Protein AF-A0A524RVX6-F1 (afdb_monomer)

Solvent-accessible surface area (backbone atoms only — not comparable to full-atom values): 5665 Å² total; per-residue (Å²): 123,66,48,73,47,69,39,82,40,82,44,39,65,53,61,53,26,31,72,75,36,57,42,39,86,70,42,44,58,50,32,35,72,70,33,62,74,51,70,80,48,63,79,52,37,63,55,74,42,77,44,57,38,70,82,66,84,63,53,81,77,77,87,74,90,73,81,92,72,73,85,79,75,77,76,80,85,82,82,84,85,82,77,84,85,134

Structure (mmCIF, N/CA/C/O backbone):
data_AF-A0A524RVX6-F1
#
_entry.id   AF-A0A524RVX6-F1
#
loop_
_atom_site.group_PDB
_atom_site.id
_atom_site.type_symbol
_atom_site.label_atom_id
_atom_site.label_alt_id
_atom_site.label_comp_id
_atom_site.label_asym_id
_atom_site.label_entity_id
_atom_site.label_seq_id
_atom_site.pdbx_PDB_ins_code
_atom_site.Cartn_x
_atom_site.Cartn_y
_atom_site.Cartn_z
_atom_site.occupancy
_atom_site.B_iso_or_equiv
_atom_site.auth_seq_id
_atom_site.auth_comp_id
_atom_site.auth_asym_id
_atom_site.auth_atom_id
_atom_site.pdbx_PDB_model_num
ATOM 1 N N . MET A 1 1 ? -17.418 2.158 -10.409 1.00 51.25 1 MET A N 1
ATOM 2 C CA . MET A 1 1 ? -16.511 2.104 -11.591 1.00 51.25 1 MET A CA 1
ATOM 3 C C . MET A 1 1 ? -15.126 1.841 -11.035 1.00 51.25 1 MET A C 1
ATOM 5 O O . MET A 1 1 ? -14.737 2.619 -10.169 1.00 51.25 1 MET A O 1
ATOM 9 N N . PRO A 1 2 ? -14.425 0.769 -11.442 1.00 74.50 2 PRO A N 1
ATOM 10 C CA . PRO A 1 2 ? -13.097 0.483 -10.909 1.00 74.50 2 PRO A CA 1
ATOM 11 C C . PRO A 1 2 ? -12.164 1.663 -11.188 1.00 74.50 2 PRO A C 1
ATOM 13 O O . PRO A 1 2 ? -12.147 2.207 -12.295 1.00 74.50 2 PRO A O 1
ATOM 16 N N . GLY A 1 3 ? -11.442 2.091 -10.157 1.00 84.88 3 GLY A N 1
ATOM 17 C CA . GLY A 1 3 ? -10.432 3.130 -10.280 1.00 84.88 3 GLY A CA 1
ATOM 18 C C . GLY A 1 3 ? -9.162 2.557 -10.897 1.00 84.88 3 GLY A C 1
ATOM 19 O O . GLY A 1 3 ? -8.891 1.361 -10.808 1.00 84.88 3 GLY A O 1
ATOM 20 N N . GLN A 1 4 ? -8.350 3.411 -11.503 1.00 91.38 4 GLN A N 1
ATOM 21 C CA . GLN A 1 4 ? -7.005 3.044 -11.918 1.00 91.38 4 GLN A CA 1
ATOM 22 C C . GLN A 1 4 ? -6.056 4.158 -11.506 1.00 91.38 4 GLN A C 1
ATOM 24 O O . GLN A 1 4 ? -6.385 5.338 -11.637 1.00 91.38 4 GLN A O 1
ATOM 29 N N . ILE A 1 5 ? -4.891 3.782 -10.991 1.00 91.19 5 ILE A N 1
ATOM 30 C CA . ILE A 1 5 ? -3.834 4.732 -10.654 1.00 91.19 5 ILE A CA 1
ATOM 31 C C . ILE A 1 5 ? -2.527 4.311 -11.310 1.00 91.19 5 ILE A C 1
ATOM 33 O O . ILE A 1 5 ? -2.259 3.123 -11.487 1.00 91.19 5 ILE A O 1
ATOM 37 N N . THR A 1 6 ? -1.701 5.293 -11.651 1.00 92.62 6 THR A N 1
ATOM 38 C CA . THR A 1 6 ? -0.324 5.063 -12.087 1.00 92.62 6 THR A CA 1
ATOM 39 C C . THR A 1 6 ? 0.609 5.478 -10.962 1.00 92.62 6 THR A C 1
ATOM 41 O O . THR A 1 6 ? 0.567 6.631 -10.526 1.00 92.62 6 THR A O 1
ATOM 44 N N . THR A 1 7 ? 1.452 4.558 -10.500 1.00 89.19 7 THR A N 1
ATOM 45 C CA . THR A 1 7 ? 2.407 4.834 -9.424 1.00 89.19 7 THR A CA 1
ATOM 46 C C . THR A 1 7 ? 3.495 5.802 -9.873 1.00 89.19 7 THR A C 1
ATOM 48 O O . THR A 1 7 ? 3.952 5.793 -11.022 1.00 89.19 7 THR A O 1
ATOM 51 N N . ARG A 1 8 ? 3.960 6.632 -8.942 1.00 87.75 8 ARG A N 1
ATOM 52 C CA . ARG A 1 8 ? 5.111 7.533 -9.120 1.00 87.75 8 ARG A CA 1
ATOM 53 C C . ARG A 1 8 ? 6.407 6.939 -8.573 1.00 87.75 8 ARG A C 1
ATOM 55 O O . ARG A 1 8 ? 7.472 7.476 -8.861 1.00 87.75 8 ARG A O 1
ATOM 62 N N . GLY A 1 9 ? 6.311 5.805 -7.878 1.00 84.69 9 GLY A N 1
ATOM 63 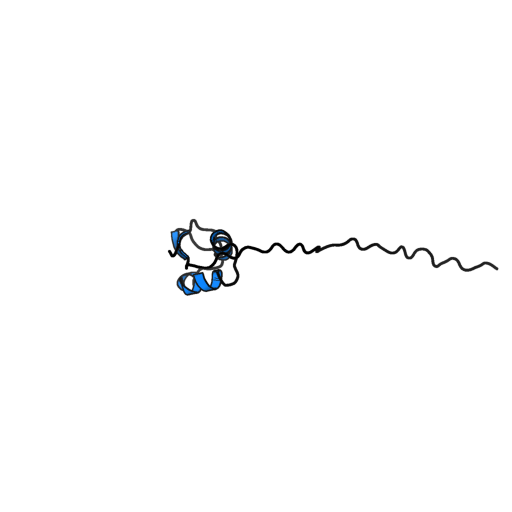C CA . GLY A 1 9 ? 7.434 5.070 -7.303 1.00 84.69 9 GLY A CA 1
ATOM 64 C C . GLY A 1 9 ? 7.705 5.472 -5.857 1.00 84.69 9 GLY A C 1
ATOM 65 O O . GLY A 1 9 ? 7.473 6.614 -5.471 1.00 84.69 9 GLY A O 1
ATOM 66 N N . GLY A 1 10 ? 8.181 4.519 -5.053 1.00 84.75 10 GLY A N 1
ATOM 67 C CA . GLY A 1 10 ? 8.387 4.737 -3.615 1.00 84.75 10 GLY A CA 1
ATOM 68 C C . GLY A 1 10 ? 7.104 4.632 -2.785 1.00 84.75 10 GLY A C 1
ATOM 69 O O . GLY A 1 10 ? 7.121 4.899 -1.588 1.00 84.75 10 GLY A O 1
ATOM 70 N N . GLU A 1 11 ? 5.992 4.247 -3.410 1.00 88.38 11 GLU A N 1
ATOM 71 C CA . GLU A 1 11 ? 4.695 4.090 -2.758 1.00 88.38 11 GLU A CA 1
ATOM 72 C C . GLU A 1 11 ? 4.536 2.658 -2.243 1.00 88.38 11 GLU A C 1
ATOM 74 O O . GLU A 1 11 ? 4.945 1.697 -2.899 1.00 88.38 11 GLU A O 1
ATOM 79 N N . HIS A 1 12 ? 3.914 2.509 -1.077 1.00 90.81 12 HIS A N 1
ATOM 80 C CA . HIS A 1 12 ? 3.495 1.207 -0.577 1.00 90.81 12 HIS A CA 1
ATOM 81 C C . HIS A 1 12 ? 2.029 0.948 -0.931 1.00 90.81 12 HIS A C 1
ATOM 83 O O . HIS A 1 12 ? 1.201 1.866 -0.963 1.00 90.81 12 HIS A O 1
ATOM 89 N N . LEU A 1 13 ? 1.694 -0.321 -1.167 1.00 91.12 13 LEU A N 1
ATOM 90 C CA . LEU A 1 13 ? 0.334 -0.711 -1.533 1.00 91.12 13 LEU A CA 1
ATOM 91 C C . LEU A 1 13 ? -0.681 -0.432 -0.417 1.00 91.12 13 LEU A C 1
ATOM 93 O O . LEU A 1 13 ? -1.812 -0.039 -0.698 1.00 91.12 13 LEU A O 1
ATOM 97 N N . ASP A 1 14 ? -0.284 -0.607 0.842 1.00 91.00 14 ASP A N 1
ATOM 98 C CA . ASP A 1 14 ? -1.125 -0.336 2.008 1.00 91.00 14 ASP A CA 1
ATOM 99 C C . ASP A 1 14 ? -1.474 1.155 2.124 1.00 91.00 14 ASP A C 1
ATOM 101 O O . ASP A 1 14 ? -2.635 1.488 2.350 1.00 91.00 14 ASP A O 1
ATOM 105 N N . ALA A 1 15 ? -0.519 2.056 1.880 1.00 92.06 15 ALA A N 1
ATOM 106 C CA . ALA A 1 15 ? -0.739 3.500 1.871 1.00 92.06 15 ALA A CA 1
ATOM 107 C C . ALA A 1 15 ? -1.712 3.919 0.759 1.00 92.06 15 ALA A C 1
ATOM 109 O O . ALA A 1 15 ? -2.635 4.700 0.999 1.00 92.06 15 ALA A O 1
ATOM 110 N N . ILE A 1 16 ? -1.557 3.348 -0.440 1.00 91.56 16 ILE A N 1
ATOM 111 C CA . ILE A 1 16 ? -2.488 3.543 -1.559 1.00 91.56 16 ILE A CA 1
ATOM 112 C C . ILE A 1 16 ? -3.899 3.081 -1.170 1.00 91.56 16 ILE A C 1
ATOM 114 O O . ILE A 1 16 ? -4.866 3.828 -1.345 1.00 91.56 16 ILE A O 1
ATOM 118 N N . CYS A 1 17 ? -4.024 1.874 -0.610 1.00 91.88 17 CYS A N 1
ATOM 119 C CA . CYS A 1 17 ? -5.310 1.323 -0.183 1.00 91.88 17 CYS A CA 1
ATOM 120 C C . CYS A 1 17 ? -5.950 2.181 0.913 1.00 91.88 17 CYS A C 1
ATOM 122 O O . CYS A 1 17 ? -7.128 2.522 0.820 1.00 91.88 17 CYS A O 1
ATOM 124 N N . HIS A 1 18 ? -5.166 2.607 1.904 1.00 91.50 18 HIS A N 1
ATOM 125 C CA . HIS A 1 18 ? -5.631 3.476 2.975 1.00 91.50 18 HIS A CA 1
ATOM 126 C C . HIS A 1 18 ? -6.123 4.827 2.438 1.00 91.50 18 HIS A C 1
ATOM 128 O O . HIS A 1 18 ? -7.190 5.289 2.834 1.00 91.50 18 HIS A O 1
ATOM 134 N N . HIS A 1 19 ? -5.396 5.456 1.511 1.00 90.88 19 HIS A N 1
ATOM 135 C CA . HIS A 1 19 ? -5.812 6.731 0.925 1.00 90.88 19 HIS A CA 1
ATOM 136 C C . HIS A 1 19 ? -7.064 6.619 0.055 1.00 90.88 19 HIS A C 1
ATOM 138 O O . HIS A 1 19 ? -7.895 7.527 0.074 1.00 90.88 19 HIS A O 1
ATOM 144 N N . HIS A 1 20 ? -7.215 5.529 -0.697 1.00 90.75 20 HIS A N 1
ATOM 145 C CA . HIS A 1 20 ? -8.345 5.367 -1.606 1.00 90.75 20 HIS A CA 1
ATOM 146 C C . HIS A 1 20 ? -9.610 4.848 -0.899 1.00 90.75 20 HIS A C 1
ATOM 148 O O . HIS A 1 20 ? -10.701 5.386 -1.101 1.00 90.75 20 HIS A O 1
ATOM 154 N N . TYR A 1 21 ? -9.474 3.831 -0.043 1.00 91.56 21 TYR A N 1
ATOM 155 C CA . TYR A 1 21 ? -10.604 3.150 0.600 1.00 91.56 21 TYR A CA 1
ATOM 156 C C . TYR A 1 21 ? -10.846 3.571 2.058 1.00 91.56 21 TYR A C 1
ATOM 158 O O . TYR A 1 21 ? -11.939 3.336 2.577 1.00 91.56 21 TYR A O 1
ATOM 166 N N . GLY A 1 22 ? -9.867 4.191 2.726 1.00 90.81 22 GLY A N 1
ATOM 167 C CA . GLY A 1 22 ? -9.926 4.544 4.155 1.00 90.81 22 GLY A CA 1
ATOM 168 C C . GLY A 1 22 ? -9.570 3.393 5.104 1.00 90.81 22 GLY A C 1
ATOM 169 O O . GLY A 1 22 ? -9.698 3.522 6.321 1.00 90.81 22 GLY A O 1
ATOM 170 N N . HIS A 1 23 ? -9.153 2.249 4.562 1.00 90.06 23 HIS A N 1
ATOM 171 C CA . HIS A 1 23 ? -8.763 1.055 5.309 1.00 90.06 23 HIS A CA 1
ATOM 172 C C . HIS A 1 23 ? -7.794 0.203 4.484 1.00 90.06 23 HIS A C 1
ATOM 174 O O . HIS A 1 23 ? -7.664 0.391 3.275 1.00 90.06 23 HIS A O 1
ATOM 180 N N . THR A 1 24 ? -7.087 -0.706 5.152 1.00 92.75 24 THR A N 1
ATOM 181 C CA . THR A 1 24 ? -6.116 -1.613 4.520 1.00 92.75 24 THR A CA 1
ATOM 182 C C . THR A 1 24 ? -6.578 -3.065 4.547 1.00 92.75 24 THR A C 1
ATOM 184 O O . THR A 1 24 ? -6.411 -3.770 3.556 1.00 92.75 24 THR A O 1
ATOM 187 N N . ALA A 1 25 ? -7.191 -3.501 5.651 1.00 90.50 25 ALA A N 1
ATOM 188 C CA . ALA A 1 25 ? -7.663 -4.870 5.831 1.00 90.50 25 ALA A CA 1
ATOM 189 C C . ALA A 1 25 ? -8.767 -5.225 4.823 1.00 90.50 25 ALA A C 1
ATOM 191 O O . ALA A 1 25 ? -9.803 -4.568 4.764 1.00 90.50 25 ALA A O 1
ATOM 192 N N . GLY A 1 26 ? -8.549 -6.268 4.028 1.00 90.88 26 GLY A N 1
ATOM 193 C CA . GLY A 1 26 ? -9.445 -6.685 2.950 1.00 90.88 26 GLY A CA 1
ATOM 194 C C . GLY A 1 26 ? -9.280 -5.869 1.664 1.00 90.88 26 GLY A C 1
ATOM 195 O O . GLY A 1 26 ? -9.543 -6.391 0.582 1.00 90.88 26 GLY A O 1
ATOM 196 N N . ALA A 1 27 ? -8.824 -4.612 1.746 1.00 93.06 27 ALA A N 1
ATOM 197 C CA . ALA A 1 27 ? -8.549 -3.787 0.572 1.00 93.06 27 ALA A CA 1
ATOM 198 C C . ALA A 1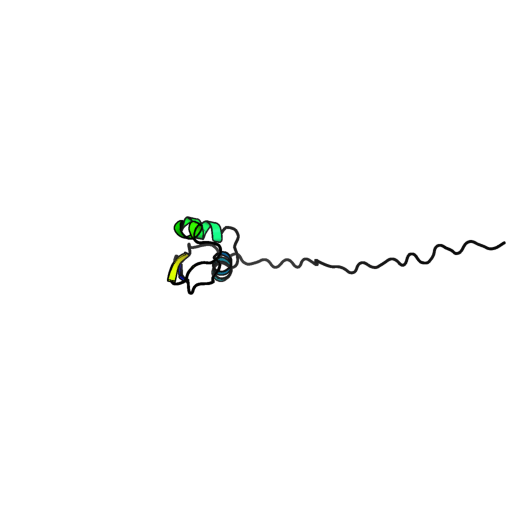 27 ? -7.265 -4.209 -0.147 1.00 93.06 27 ALA A C 1
ATOM 200 O O . ALA A 1 27 ? -7.271 -4.343 -1.370 1.00 93.06 27 ALA A O 1
ATOM 201 N N . VAL A 1 28 ? -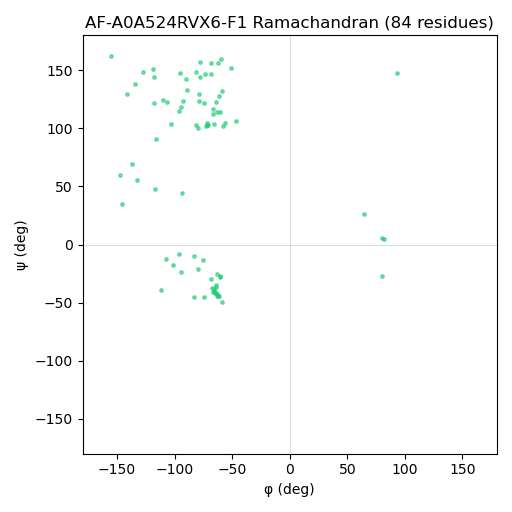6.179 -4.448 0.595 1.00 92.88 28 VAL A N 1
ATOM 202 C CA . VAL A 1 28 ? -4.892 -4.859 0.012 1.00 92.88 28 VAL A CA 1
ATOM 203 C C . VAL A 1 28 ? -5.030 -6.210 -0.684 1.00 92.88 28 VAL A C 1
ATOM 205 O O . VAL A 1 28 ? -4.582 -6.372 -1.814 1.00 92.88 28 VAL A O 1
ATOM 208 N N . GLU A 1 29 ? -5.706 -7.161 -0.048 1.00 93.31 29 GLU A N 1
ATOM 209 C CA . GLU A 1 29 ? -5.952 -8.500 -0.576 1.00 93.31 29 GLU A CA 1
ATOM 210 C C . GLU A 1 29 ? -6.812 -8.452 -1.842 1.00 93.31 29 GLU A C 1
ATOM 212 O O . GLU A 1 29 ? -6.507 -9.134 -2.818 1.00 93.31 29 GLU A O 1
ATOM 217 N N . ALA A 1 30 ? -7.848 -7.610 -1.864 1.00 93.25 30 ALA A N 1
ATOM 218 C CA . ALA A 1 30 ? -8.680 -7.420 -3.048 1.00 93.25 30 ALA A CA 1
ATOM 219 C C . ALA A 1 30 ? -7.906 -6.769 -4.206 1.00 93.25 30 ALA A C 1
ATOM 221 O O . ALA A 1 30 ? -8.059 -7.183 -5.356 1.00 93.25 30 ALA A O 1
ATOM 222 N N . VAL A 1 31 ? -7.048 -5.783 -3.921 1.00 93.44 31 VAL A N 1
ATOM 223 C CA . VAL A 1 31 ? -6.184 -5.169 -4.940 1.00 93.44 31 VAL A CA 1
ATOM 224 C C . VAL A 1 31 ? -5.150 -6.174 -5.450 1.00 93.44 31 VAL A C 1
ATOM 226 O O . VAL A 1 31 ? -4.941 -6.256 -6.654 1.00 93.44 31 VAL A O 1
ATOM 229 N N . LEU A 1 32 ? -4.550 -6.993 -4.584 1.00 92.62 32 LEU A N 1
ATOM 230 C CA . LEU A 1 32 ? -3.625 -8.054 -4.996 1.00 92.62 32 LEU A CA 1
ATOM 231 C C . LEU A 1 32 ? -4.311 -9.148 -5.818 1.00 92.62 32 LEU A C 1
ATOM 233 O O . LEU A 1 32 ? -3.737 -9.624 -6.790 1.00 92.62 32 LEU A O 1
ATOM 237 N N . ALA A 1 33 ? -5.547 -9.519 -5.482 1.00 92.62 33 ALA A N 1
ATOM 238 C CA . ALA A 1 33 ? -6.328 -10.466 -6.276 1.00 92.62 33 ALA A CA 1
ATOM 239 C C . ALA A 1 33 ? -6.642 -9.920 -7.681 1.00 92.62 33 ALA A C 1
ATOM 241 O O . ALA A 1 33 ? -6.671 -10.682 -8.645 1.00 92.62 33 ALA A O 1
ATOM 242 N N . ALA A 1 34 ? -6.852 -8.606 -7.799 1.00 92.44 34 ALA A N 1
ATOM 243 C CA . ALA A 1 34 ? -7.062 -7.929 -9.077 1.00 92.44 34 ALA A CA 1
ATOM 244 C C . ALA A 1 34 ? -5.759 -7.656 -9.858 1.00 92.44 34 ALA A C 1
ATOM 246 O O . ALA A 1 34 ? -5.823 -7.453 -11.067 1.00 92.44 34 ALA A O 1
ATOM 247 N N . ASN A 1 35 ? -4.603 -7.646 -9.185 1.00 92.50 35 ASN A N 1
ATOM 248 C CA . ASN A 1 35 ? -3.285 -7.351 -9.760 1.00 92.50 35 ASN A CA 1
ATOM 249 C C . ASN A 1 35 ? -2.237 -8.348 -9.209 1.00 92.50 35 ASN A C 1
ATOM 251 O O . ASN A 1 35 ? -1.383 -7.974 -8.392 1.00 92.50 35 ASN A O 1
ATOM 255 N N . PRO A 1 36 ? -2.309 -9.636 -9.585 1.00 89.50 36 PRO A N 1
ATOM 256 C CA . PRO A 1 36 ? -1.451 -10.681 -9.023 1.00 89.50 36 PRO A CA 1
ATOM 257 C C . PRO A 1 36 ? 0.048 -10.437 -9.260 1.00 89.50 36 PRO A C 1
ATOM 259 O O . PRO A 1 36 ? 0.879 -10.846 -8.450 1.00 89.50 36 PRO A O 1
ATOM 262 N N . GLU A 1 37 ? 0.414 -9.722 -10.323 1.00 87.81 37 GLU A N 1
ATOM 263 C CA . GLU A 1 37 ? 1.785 -9.311 -10.625 1.00 87.81 37 GLU A CA 1
ATOM 264 C C . GLU A 1 37 ? 2.388 -8.377 -9.567 1.00 87.81 37 GLU A C 1
ATOM 266 O O . GLU A 1 37 ? 3.606 -8.368 -9.379 1.00 87.81 37 GLU A O 1
ATOM 271 N N . LEU A 1 38 ? 1.556 -7.631 -8.827 1.00 87.94 38 LEU A N 1
ATOM 272 C CA . LEU A 1 38 ? 2.029 -6.766 -7.748 1.00 87.94 38 LEU A CA 1
ATOM 273 C C . LEU A 1 38 ? 2.568 -7.573 -6.571 1.00 87.94 38 LEU A C 1
ATOM 275 O O . LEU A 1 38 ? 3.492 -7.109 -5.911 1.00 87.94 38 LEU A O 1
ATOM 279 N N . ALA A 1 39 ? 2.058 -8.784 -6.323 1.00 85.38 39 ALA A N 1
ATOM 280 C CA . ALA A 1 39 ? 2.488 -9.606 -5.191 1.00 85.38 39 ALA A CA 1
ATOM 281 C C . ALA A 1 39 ? 3.989 -9.948 -5.244 1.00 85.38 39 ALA A C 1
ATOM 283 O O . ALA A 1 39 ? 4.620 -10.107 -4.203 1.00 85.38 39 ALA 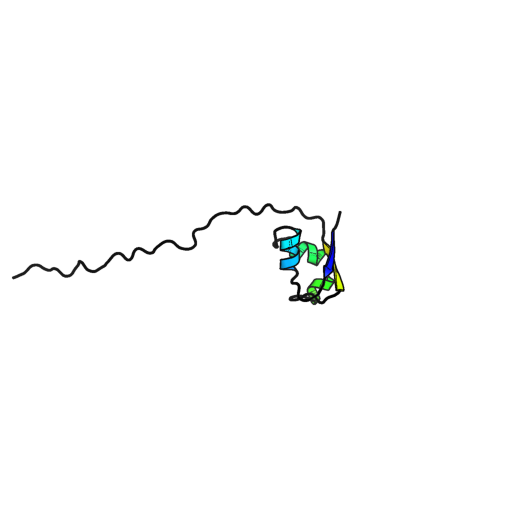A O 1
ATOM 284 N N . ALA A 1 40 ? 4.571 -10.010 -6.447 1.00 84.56 40 ALA A N 1
ATOM 285 C CA . ALA A 1 40 ? 5.999 -10.248 -6.653 1.00 84.56 40 ALA A CA 1
ATOM 286 C C . ALA A 1 40 ? 6.869 -8.977 -6.534 1.00 84.56 40 ALA A C 1
ATOM 288 O O . ALA A 1 40 ? 8.094 -9.078 -6.532 1.00 84.56 40 ALA A O 1
ATOM 289 N N . LEU A 1 41 ? 6.255 -7.788 -6.461 1.00 79.12 41 LEU A N 1
ATOM 290 C CA . LEU A 1 41 ? 6.925 -6.481 -6.519 1.00 79.12 41 LEU A CA 1
ATOM 291 C C . LEU A 1 41 ? 6.974 -5.738 -5.166 1.00 79.12 41 LEU A C 1
ATOM 293 O O . LEU A 1 41 ? 7.700 -4.754 -5.049 1.00 79.12 41 LEU A O 1
ATOM 297 N N . LEU A 1 42 ? 6.218 -6.167 -4.148 1.00 72.06 42 LEU A N 1
ATOM 298 C CA . LEU A 1 42 ? 6.146 -5.514 -2.824 1.00 72.06 42 LEU A CA 1
ATOM 299 C C . LEU A 1 42 ? 7.381 -5.848 -1.961 1.00 72.06 42 LEU A C 1
ATOM 301 O O . LEU A 1 42 ? 7.864 -6.977 -2.053 1.00 72.06 42 LEU A O 1
ATOM 305 N N . PRO A 1 43 ? 7.920 -4.924 -1.123 1.00 76.44 43 PRO A N 1
ATOM 306 C CA . PRO A 1 43 ? 7.197 -3.935 -0.294 1.00 76.44 43 PRO A CA 1
ATOM 307 C C . PRO A 1 43 ? 6.995 -2.529 -0.885 1.00 76.44 43 PRO A C 1
ATOM 309 O O . PRO A 1 43 ? 6.072 -1.831 -0.474 1.00 76.44 43 PRO A O 1
ATOM 312 N N . ILE A 1 44 ? 7.841 -2.107 -1.830 1.00 85.88 44 ILE A N 1
ATOM 313 C CA . ILE A 1 44 ? 7.826 -0.757 -2.416 1.00 85.88 44 ILE A CA 1
ATOM 314 C C . ILE A 1 44 ? 7.534 -0.879 -3.904 1.00 85.88 44 ILE A C 1
ATOM 316 O O . ILE A 1 44 ? 8.294 -1.512 -4.633 1.00 85.88 44 ILE A O 1
ATOM 320 N N . ILE A 1 45 ? 6.465 -0.239 -4.373 1.00 87.69 45 ILE A N 1
ATOM 321 C CA . ILE A 1 45 ? 6.052 -0.355 -5.768 1.00 87.69 45 ILE A CA 1
ATOM 322 C C . ILE A 1 45 ? 6.946 0.543 -6.647 1.00 87.69 45 ILE A C 1
ATOM 324 O O . ILE A 1 45 ? 7.105 1.738 -6.354 1.00 87.69 45 ILE A O 1
ATOM 328 N N . PRO A 1 46 ? 7.527 0.006 -7.739 1.00 86.38 46 PRO A N 1
ATOM 329 C CA . PRO A 1 46 ? 8.264 0.795 -8.722 1.00 86.38 46 PRO A CA 1
ATOM 330 C C . PRO A 1 46 ? 7.396 1.880 -9.388 1.00 86.38 46 PRO A C 1
ATOM 332 O O . PRO A 1 46 ? 6.167 1.785 -9.390 1.00 86.38 46 PRO A O 1
ATOM 335 N N . PRO A 1 47 ? 8.000 2.919 -9.988 1.00 90.69 47 PRO A N 1
ATOM 336 C CA . PRO A 1 47 ? 7.260 3.932 -10.736 1.00 90.69 47 PRO A CA 1
ATOM 337 C C . PRO A 1 47 ? 6.646 3.375 -12.025 1.00 90.69 47 PRO A C 1
ATOM 339 O O . PRO A 1 47 ? 7.188 2.455 -12.637 1.00 90.69 47 PRO A O 1
ATOM 342 N N . ARG A 1 48 ? 5.585 4.037 -12.503 1.00 91.31 48 ARG A N 1
ATOM 343 C CA . ARG A 1 48 ? 4.879 3.756 -13.768 1.00 91.31 48 ARG A CA 1
ATOM 344 C C . ARG A 1 48 ? 4.194 2.388 -13.818 1.00 91.31 48 ARG A C 1
ATOM 346 O O . ARG A 1 48 ? 3.982 1.849 -14.902 1.00 91.31 48 ARG A O 1
ATOM 353 N N . ILE A 1 49 ? 3.818 1.848 -12.664 1.00 90.81 49 ILE A N 1
ATOM 354 C CA . ILE A 1 49 ? 2.969 0.663 -12.583 1.00 90.81 49 ILE A CA 1
ATOM 355 C C . ILE A 1 49 ? 1.516 1.113 -12.558 1.00 90.81 49 ILE A C 1
ATOM 357 O O . ILE A 1 49 ? 1.148 2.042 -11.841 1.00 90.81 49 ILE A O 1
ATOM 361 N N . THR A 1 50 ? 0.696 0.468 -13.377 1.00 92.56 50 THR A N 1
ATOM 362 C CA . THR A 1 50 ? -0.734 0.747 -13.439 1.00 92.56 50 THR A CA 1
ATOM 363 C C . THR A 1 50 ? -1.453 -0.235 -12.529 1.00 92.56 50 THR A C 1
ATOM 365 O O . THR A 1 50 ? -1.365 -1.434 -12.755 1.00 92.56 50 THR A O 1
ATOM 368 N N . ILE A 1 51 ? -2.140 0.270 -11.506 1.00 92.31 51 ILE A N 1
ATOM 369 C CA . ILE A 1 51 ? -2.823 -0.544 -10.497 1.00 92.31 51 ILE A CA 1
ATOM 370 C C . ILE A 1 51 ? -4.326 -0.395 -10.681 1.00 92.31 51 ILE A C 1
ATOM 372 O O . ILE A 1 51 ? -4.855 0.721 -10.647 1.00 92.31 51 ILE A O 1
ATOM 376 N N . LEU A 1 52 ? -5.012 -1.523 -10.852 1.00 94.31 52 LEU A N 1
ATOM 377 C CA . LEU A 1 52 ? -6.467 -1.599 -10.827 1.00 94.31 52 LEU A CA 1
ATOM 378 C C . LEU A 1 52 ? -6.970 -1.576 -9.385 1.00 94.31 52 LEU A C 1
ATOM 380 O O . LEU A 1 52 ? -6.609 -2.419 -8.565 1.00 94.31 52 LEU A O 1
ATOM 384 N N . LEU A 1 53 ? -7.837 -0.614 -9.091 1.00 93.75 53 LEU A N 1
ATOM 385 C CA . LEU A 1 53 ? -8.504 -0.460 -7.807 1.00 93.75 53 LEU A CA 1
ATOM 386 C C . LEU A 1 53 ? -9.952 -0.965 -7.950 1.00 93.75 53 LEU A C 1
ATOM 388 O O . LEU A 1 53 ? -10.771 -0.283 -8.579 1.00 93.75 53 LEU A O 1
ATOM 392 N N . PRO A 1 54 ? -10.276 -2.172 -7.440 1.00 93.69 54 PRO A N 1
ATOM 393 C CA . PRO A 1 54 ? -11.632 -2.705 -7.499 1.00 93.69 54 PRO A CA 1
ATOM 394 C C . PRO A 1 54 ? -12.622 -1.828 -6.723 1.00 93.69 54 PRO A C 1
ATOM 396 O O . PRO A 1 54 ? -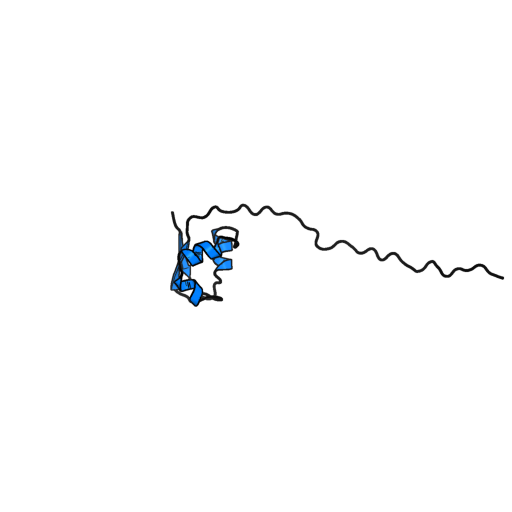12.263 -1.094 -5.808 1.00 93.69 54 PRO A O 1
ATOM 399 N N . ASP A 1 55 ? -13.901 -1.911 -7.083 1.00 91.50 55 ASP A N 1
ATOM 400 C CA . ASP A 1 55 ? -14.953 -1.175 -6.380 1.00 91.50 55 ASP A CA 1
ATOM 401 C C . ASP A 1 55 ? -15.186 -1.817 -5.002 1.00 91.50 55 ASP A C 1
ATOM 403 O O . ASP A 1 55 ? -15.771 -2.897 -4.899 1.00 91.50 55 ASP A O 1
ATOM 407 N N . LEU A 1 56 ? -14.665 -1.186 -3.947 1.00 90.00 56 LEU A N 1
ATOM 408 C CA . LEU A 1 56 ? -14.798 -1.643 -2.566 1.00 90.00 56 LEU A CA 1
ATOM 409 C C . LEU A 1 56 ? -15.550 -0.605 -1.731 1.00 90.00 56 LEU A C 1
ATOM 411 O O . LEU A 1 56 ? -15.348 0.604 -1.904 1.00 90.00 56 LEU A O 1
ATOM 415 N N . PRO A 1 57 ? -16.377 -1.044 -0.765 1.00 84.69 57 PRO A N 1
ATOM 416 C CA . PRO A 1 57 ? -17.028 -0.124 0.147 1.00 84.69 57 PRO A CA 1
ATOM 417 C C . PRO A 1 57 ? -15.974 0.635 0.959 1.00 84.69 57 PRO A C 1
ATOM 419 O O . PRO A 1 57 ? -15.097 0.048 1.604 1.00 84.69 57 PRO A O 1
ATOM 422 N N . ARG A 1 58 ? -16.083 1.967 0.953 1.00 78.38 58 ARG A N 1
ATOM 423 C CA . ARG A 1 58 ? -15.300 2.819 1.850 1.00 78.38 58 ARG A CA 1
ATOM 424 C C . ARG A 1 58 ? -15.761 2.557 3.275 1.00 78.38 58 ARG A C 1
ATOM 426 O O . ARG A 1 58 ? -16.919 2.812 3.611 1.00 78.38 58 ARG A O 1
ATOM 433 N N . HIS A 1 59 ? -14.864 2.050 4.111 1.00 74.69 59 HIS A N 1
ATOM 434 C CA . HIS A 1 59 ? -15.162 1.902 5.527 1.00 74.69 59 HIS A CA 1
ATOM 435 C C . HIS A 1 59 ? -15.104 3.283 6.174 1.00 74.69 59 HIS A C 1
ATOM 437 O O . HIS A 1 59 ? -14.074 3.953 6.149 1.00 74.69 59 HIS A O 1
ATOM 443 N N . GLN A 1 60 ? -16.205 3.712 6.787 1.00 67.25 60 GLN A N 1
ATOM 444 C CA . GLN A 1 60 ? -16.131 4.813 7.737 1.00 67.25 60 GLN A CA 1
ATOM 445 C C . GLN A 1 60 ? -15.332 4.324 8.942 1.00 67.25 60 GLN A C 1
ATOM 447 O O . GLN A 1 60 ? -15.773 3.431 9.672 1.00 67.25 60 GLN A O 1
ATOM 452 N N . GLN A 1 61 ? -14.138 4.884 9.133 1.00 66.25 61 GLN A N 1
ATOM 453 C CA . GLN A 1 61 ? -13.349 4.626 10.328 1.00 66.25 61 GLN A CA 1
ATOM 454 C C . GLN A 1 61 ? -14.156 5.084 11.546 1.00 66.25 61 GLN A C 1
ATOM 456 O O . GLN A 1 61 ? -14.454 6.265 11.718 1.00 66.25 61 GLN A O 1
ATOM 461 N N . ARG A 1 62 ? -14.544 4.126 12.391 1.00 68.81 62 ARG A N 1
ATOM 462 C CA . ARG A 1 62 ? -15.115 4.420 13.703 1.00 68.81 62 ARG A CA 1
ATOM 463 C C . ARG A 1 62 ? -13.958 4.707 14.643 1.00 68.81 62 ARG A C 1
ATOM 465 O O . ARG A 1 62 ? -13.281 3.784 15.089 1.00 68.81 62 ARG A O 1
ATOM 472 N N . THR A 1 63 ? -13.719 5.979 14.932 1.00 73.94 63 THR A N 1
ATOM 473 C CA . THR A 1 63 ? -12.707 6.373 15.910 1.00 73.94 63 THR A CA 1
ATOM 474 C C . THR A 1 63 ? -13.194 5.998 17.305 1.00 73.94 63 THR A C 1
ATOM 476 O O . THR A 1 63 ? -14.053 6.670 17.872 1.00 73.94 63 THR A O 1
ATOM 479 N N . HIS A 1 64 ? -12.661 4.913 17.865 1.00 76.19 64 HIS A N 1
ATOM 480 C CA . HIS A 1 64 ? -12.855 4.579 19.271 1.00 76.19 64 HIS A CA 1
ATOM 481 C C . HIS A 1 64 ? -11.657 5.101 20.069 1.00 76.19 64 HIS A C 1
ATOM 483 O O . HIS A 1 64 ? -10.524 4.672 19.854 1.00 76.19 64 HIS A O 1
ATOM 489 N N . LEU A 1 65 ? -11.894 6.066 20.960 1.00 84.25 65 LEU A N 1
ATOM 490 C CA . LEU A 1 65 ? -10.850 6.646 21.805 1.00 84.25 65 LEU A CA 1
ATOM 491 C C . LEU A 1 65 ? -10.442 5.644 22.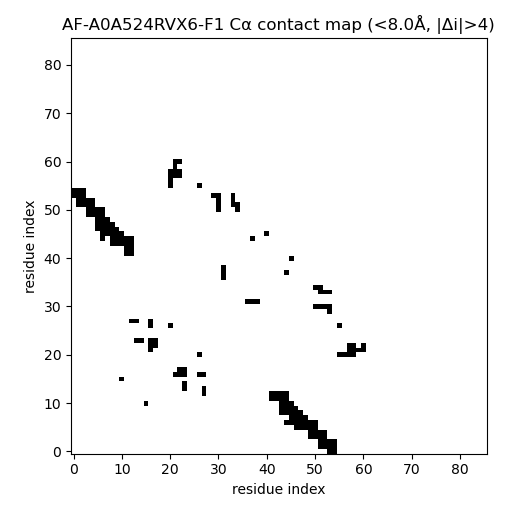888 1.00 84.25 65 LEU A C 1
ATOM 493 O O . LEU A 1 65 ? -11.121 5.485 23.900 1.00 84.25 65 LEU A O 1
ATOM 497 N N . LEU A 1 66 ? -9.304 4.988 22.679 1.00 84.00 66 LEU A N 1
ATOM 498 C CA . LEU A 1 66 ? -8.644 4.177 23.695 1.00 84.00 66 LEU A CA 1
ATOM 499 C C . LEU A 1 66 ? -7.621 5.044 24.435 1.00 84.00 66 LEU A C 1
ATOM 501 O O . LEU A 1 66 ? -6.715 5.616 23.831 1.00 84.00 66 LEU A O 1
ATOM 505 N N . ARG A 1 67 ? -7.745 5.136 25.762 1.00 84.62 67 ARG A N 1
ATOM 506 C CA . ARG A 1 67 ? -6.701 5.725 26.611 1.00 84.62 67 ARG A CA 1
ATOM 507 C C . ARG A 1 67 ? -5.614 4.678 26.825 1.00 84.62 67 ARG A C 1
ATOM 509 O O . ARG A 1 67 ? -5.773 3.792 27.656 1.00 84.62 67 ARG A O 1
ATOM 516 N N . LEU A 1 68 ? -4.525 4.789 26.067 1.00 83.88 68 LEU A N 1
ATOM 517 C CA . LEU A 1 68 ? -3.381 3.874 26.157 1.00 83.88 68 LEU A CA 1
ATOM 518 C C . LEU A 1 68 ? -2.504 4.127 27.397 1.00 83.88 68 LEU A C 1
ATOM 520 O O . LEU A 1 68 ? -1.698 3.279 27.765 1.00 83.88 68 LEU A O 1
ATOM 524 N N . TRP A 1 69 ? -2.685 5.266 28.070 1.00 82.50 69 TRP A N 1
ATOM 525 C CA . TRP A 1 69 ? -1.994 5.612 29.310 1.00 82.50 69 TRP A CA 1
ATOM 526 C C . TRP A 1 69 ? -2.932 6.343 30.280 1.00 82.50 69 TRP A C 1
ATOM 528 O O . TRP A 1 69 ? -3.606 7.319 29.939 1.00 82.50 69 TRP A O 1
ATOM 538 N N . GLY A 1 70 ? -2.964 5.856 31.518 1.00 78.62 70 GLY A N 1
ATOM 539 C CA . GLY A 1 70 ? -3.499 6.541 32.692 1.00 78.62 70 GLY A CA 1
ATOM 540 C C . GLY A 1 70 ? -2.374 6.721 33.708 1.00 78.62 70 GLY A C 1
ATOM 541 O O . GLY A 1 70 ? -1.431 5.932 33.717 1.00 78.62 70 GLY A O 1
ATOM 542 N N . GLN A 1 71 ? -2.433 7.770 34.534 1.00 65.12 71 GLN A N 1
ATOM 543 C CA . GLN A 1 71 ? -1.412 7.985 35.557 1.00 65.12 71 GLN A CA 1
ATOM 544 C C . GLN A 1 71 ? -1.431 6.827 36.556 1.00 65.12 71 GLN A C 1
ATOM 546 O O . GLN A 1 71 ? -2.394 6.649 37.300 1.00 65.12 71 GLN A O 1
ATOM 551 N N . ILE A 1 72 ? -0.348 6.057 36.570 1.00 74.94 72 ILE A N 1
ATOM 552 C CA . ILE A 1 72 ? 0.048 5.261 37.727 1.00 74.94 72 ILE A CA 1
ATOM 553 C C . ILE A 1 72 ? 0.221 6.235 38.894 1.00 74.94 72 ILE A C 1
ATOM 555 O O . ILE A 1 72 ? 1.203 6.969 38.961 1.00 74.94 72 ILE A O 1
ATOM 559 N N . GLN A 1 73 ? -0.766 6.299 39.788 1.00 60.00 73 GLN A N 1
ATOM 560 C CA . GLN A 1 73 ? -0.562 6.946 41.076 1.00 60.00 73 GLN A CA 1
ATOM 561 C C . GLN A 1 73 ? 0.334 6.014 41.886 1.00 60.00 73 GLN A C 1
ATOM 563 O O . GLN A 1 73 ? -0.122 4.967 42.343 1.00 60.00 73 GLN A O 1
ATOM 568 N N . SER A 1 74 ? 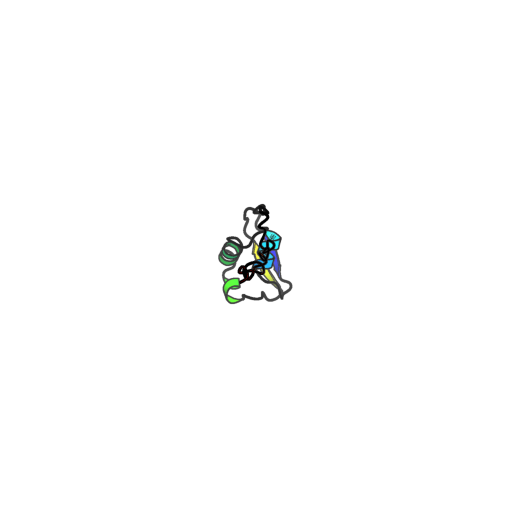1.616 6.365 42.017 1.00 56.22 74 SER A N 1
ATOM 569 C CA . SER A 1 74 ? 2.478 5.761 43.029 1.00 56.22 74 SER A CA 1
ATOM 570 C C . SER A 1 74 ? 1.810 5.988 44.377 1.00 56.22 74 SER A C 1
ATOM 572 O O . SER A 1 74 ? 1.798 7.107 44.885 1.00 56.22 74 SER A O 1
ATOM 574 N N . THR A 1 75 ? 1.207 4.948 44.945 1.00 65.69 75 THR A N 1
ATOM 575 C CA . THR A 1 75 ? 0.842 4.963 46.356 1.00 65.69 75 THR A CA 1
ATOM 576 C C . THR A 1 75 ? 2.148 5.006 47.125 1.00 65.69 75 THR A C 1
ATOM 578 O O . THR A 1 75 ? 2.879 4.013 47.180 1.00 65.69 75 THR A O 1
ATOM 581 N N . ASP A 1 76 ? 2.459 6.192 47.637 1.00 60.97 76 ASP A N 1
ATOM 582 C CA . ASP A 1 76 ? 3.559 6.431 48.553 1.00 60.97 76 ASP A CA 1
ATOM 583 C C . ASP A 1 76 ? 3.536 5.366 49.657 1.00 60.97 76 ASP A C 1
ATOM 585 O O . ASP A 1 76 ? 2.659 5.331 50.519 1.00 60.97 76 ASP A O 1
ATOM 589 N N . THR A 1 77 ? 4.481 4.433 49.577 1.00 64.88 77 THR A N 1
ATOM 590 C CA . THR A 1 77 ? 4.698 3.392 50.583 1.00 64.88 77 THR A CA 1
ATOM 591 C C . THR A 1 77 ? 5.757 3.893 51.569 1.00 64.88 77 THR A C 1
ATOM 593 O O . THR A 1 77 ? 6.685 3.173 51.917 1.00 64.88 77 THR A O 1
ATOM 596 N N . ALA A 1 78 ? 5.650 5.148 52.013 1.00 59.66 78 ALA A N 1
ATOM 597 C CA . ALA A 1 78 ? 6.488 5.727 53.059 1.00 59.66 78 ALA A CA 1
ATOM 598 C C . ALA A 1 78 ? 5.656 6.130 54.289 1.00 59.66 78 ALA A C 1
ATOM 600 O O . ALA A 1 78 ? 5.797 7.214 54.839 1.00 59.66 78 ALA A O 1
ATOM 601 N N . SER A 1 79 ? 4.785 5.240 54.773 1.00 59.84 79 SER A N 1
ATOM 602 C CA . SER A 1 79 ? 4.208 5.380 56.119 1.00 59.84 79 SER A CA 1
ATOM 603 C C . SER A 1 79 ? 3.941 4.020 56.762 1.00 59.84 79 SER A C 1
ATOM 605 O O . SER A 1 79 ? 2.811 3.640 57.059 1.00 59.84 79 SER A O 1
ATOM 607 N N . ARG A 1 80 ? 5.002 3.217 56.931 1.00 61.50 80 ARG A N 1
ATOM 608 C CA . ARG A 1 80 ? 4.928 1.987 57.740 1.00 61.50 80 ARG A CA 1
ATOM 609 C C . ARG A 1 80 ? 6.208 1.645 58.503 1.00 61.50 80 ARG A C 1
ATOM 611 O O . ARG A 1 80 ? 6.511 0.471 58.686 1.00 61.50 80 ARG A O 1
ATOM 618 N N . ILE A 1 81 ? 6.941 2.658 58.971 1.00 60.81 81 ILE A N 1
ATOM 619 C CA . ILE A 1 81 ? 7.986 2.489 59.996 1.00 60.81 81 ILE A CA 1
ATOM 620 C C . ILE A 1 81 ? 7.868 3.547 61.105 1.00 60.81 81 ILE A C 1
ATOM 622 O O . ILE A 1 81 ? 8.807 4.269 61.406 1.00 60.81 81 ILE A O 1
ATOM 626 N N . ALA A 1 82 ? 6.696 3.637 61.729 1.00 58.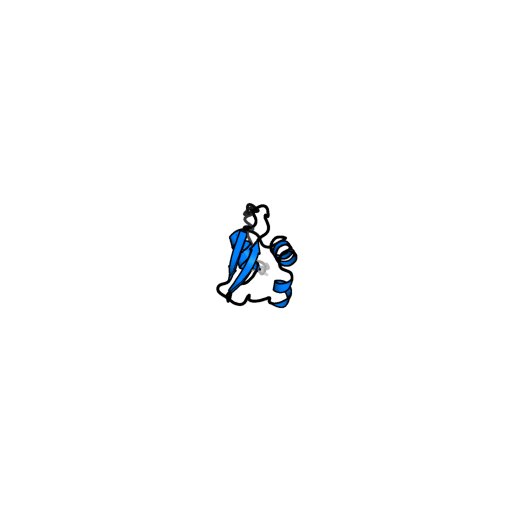59 82 ALA A N 1
ATOM 627 C CA . ALA A 1 82 ? 6.570 4.198 63.072 1.00 58.59 82 ALA A CA 1
ATOM 628 C C . ALA A 1 82 ? 6.078 3.072 63.990 1.00 58.59 82 ALA A C 1
ATOM 630 O O . ALA A 1 82 ? 4.882 2.807 64.083 1.00 58.59 82 ALA A O 1
ATOM 631 N N . GLY A 1 83 ? 7.020 2.338 64.585 1.00 54.19 83 GLY A N 1
ATOM 632 C CA . GLY A 1 83 ? 6.741 1.485 65.741 1.00 54.19 83 GLY A CA 1
ATOM 633 C C . GLY A 1 83 ? 6.729 2.340 67.016 1.00 54.19 83 GLY A C 1
ATOM 634 O O . GLY A 1 83 ? 7.446 3.343 67.055 1.00 54.19 83 GLY A O 1
ATOM 635 N N . PRO A 1 84 ? 5.921 2.003 68.037 1.00 61.22 84 PRO A N 1
ATOM 636 C CA . PRO A 1 84 ? 5.868 2.774 69.272 1.00 61.22 84 PRO A CA 1
ATOM 637 C C . PRO A 1 84 ? 7.118 2.532 70.132 1.00 61.22 84 PRO A C 1
ATOM 639 O O . PRO A 1 84 ? 7.671 1.430 70.145 1.00 61.22 84 PRO A O 1
ATOM 642 N N . SER A 1 85 ? 7.532 3.583 70.841 1.00 44.22 85 SER A N 1
ATOM 643 C CA . SER A 1 85 ? 8.610 3.602 71.835 1.00 44.22 85 SER A CA 1
ATOM 644 C C . SER A 1 85 ? 8.484 2.509 72.901 1.00 44.22 85 SER A C 1
ATOM 646 O O . SER A 1 85 ? 7.373 2.146 73.297 1.00 44.22 85 SER A O 1
ATOM 648 N N . PRO A 1 86 ? 9.625 2.083 73.451 1.00 61.41 86 PRO A N 1
ATOM 649 C CA . PRO A 1 86 ? 9.827 2.074 74.898 1.00 61.4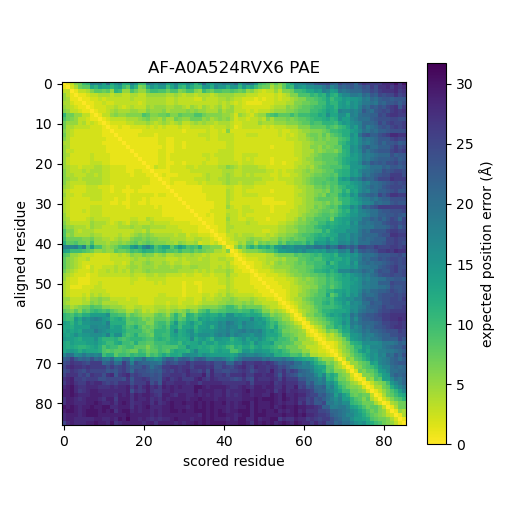1 86 PRO A CA 1
ATOM 650 C C . PRO A 1 86 ? 10.794 3.173 75.359 1.00 61.41 86 PRO A C 1
ATOM 652 O O . PRO A 1 86 ? 11.715 3.530 74.589 1.00 61.41 86 PRO A O 1
#

Nearest PDB structures (foldseek):
  6u5b-assembly1_6  TM=9.151E-01  e=3.545E-03  Pseudomonas aeruginosa PAO1
  2ltf-assembly1_A  TM=7.164E-01  e=4.061E-03  Peduovirus P2
  2mpw-assembly1_A  TM=4.589E-01  e=4.793E+00  Escherichia coli

Foldseek 3Di:
DKDKDFFQWQDALQVVQCVPQVGRVVQSVVQCVVPVVVVVQDDIHGGGDMTIRDDDHRDDDDDDDDDPDDDPPPPPPPPDPDDDDD

Mean predicted aligned error: 11.14 Å

Sequence (86 aa):
MPGQITTRGGEHLDAICHHHYGHTAGAVEAVLAANPELAALLPIIPPRITILLPDLPRHQQRTHLLRLWGQIQSTDTASRIAGPSP

Organism: NCBI:txid2507554

InterPro domains:
  IPR008861 Phage Tail Protein X-like [PF05489] (5-60)

Secondary structure (DSSP, 8-state):
--EEEE--SSB-HHHHHHHHHS--TTHHHHHHHH-GGGGGT-SSBPTT-EEEE---PPP-----------------------PPP-

Radius of gyration: 25.79 Å; Cα contacts (8 Å, |Δi|>4): 94; chains: 1; bounding box: 27×19×89 Å

pLDDT: mean 81.7, std 12.74, range [44.22, 94.31]